Protein AF-A0A257LGP7-F1 (afdb_monomer)

pLDDT: mean 90.39, std 15.59, range [42.62, 98.88]

Radius of gyration: 21.38 Å; Cα contacts (8 Å, |Δi|>4): 185; chains: 1; bounding box: 74×29×49 Å

Sequence (109 aa):
MRPLLSVVFVLFSATWSAAADVIRPKVVVVAMFEAGADAGDRPGEFQYWVEREKLTQVHSFPQGYRDLRTNADGSVLGVVTGVGTAKSAATIMALGLDPRFDLSQSYWL

Structure (mmCIF, N/CA/C/O backbone):
data_AF-A0A257LGP7-F1
#
_entry.id   AF-A0A257LGP7-F1
#
loop_
_atom_site.group_PDB
_atom_site.id
_atom_site.type_symbol
_atom_site.label_atom_id
_atom_site.label_alt_id
_atom_site.label_comp_id
_atom_site.label_asym_id
_atom_site.label_entity_id
_atom_site.label_seq_id
_atom_site.pdbx_PDB_ins_code
_atom_site.Cartn_x
_atom_site.Cartn_y
_atom_site.Cartn_z
_atom_site.occupancy
_atom_site.B_iso_or_equiv
_atom_site.auth_seq_id
_atom_site.auth_comp_id
_atom_site.auth_asym_id
_atom_site.auth_atom_id
_atom_site.pdbx_PDB_model_num
ATOM 1 N N . MET A 1 1 ? -62.507 9.109 -36.664 1.00 44.16 1 MET A N 1
ATOM 2 C CA . MET A 1 1 ? -61.127 9.535 -36.338 1.00 44.16 1 MET A CA 1
ATOM 3 C C . MET A 1 1 ? -60.955 9.478 -34.821 1.00 44.16 1 MET A C 1
ATOM 5 O O . MET A 1 1 ? -61.583 10.267 -34.133 1.00 44.16 1 MET A O 1
ATOM 9 N N . ARG A 1 2 ? -60.206 8.504 -34.287 1.00 42.62 2 ARG A N 1
ATOM 10 C CA . ARG A 1 2 ? -59.810 8.423 -32.864 1.00 42.62 2 ARG A CA 1
ATOM 11 C C . ARG A 1 2 ? -58.339 7.990 -32.837 1.00 42.62 2 ARG A C 1
ATOM 13 O O . ARG A 1 2 ? -58.080 6.873 -33.279 1.00 42.62 2 ARG A O 1
ATOM 20 N N . PRO A 1 3 ? -57.383 8.829 -32.406 1.00 53.72 3 PRO A N 1
ATOM 21 C CA . PRO A 1 3 ? -56.006 8.387 -32.262 1.00 53.72 3 PRO A CA 1
ATOM 22 C C . PRO A 1 3 ? -55.861 7.657 -30.920 1.00 53.72 3 PRO A C 1
ATOM 24 O O . PRO A 1 3 ? -56.227 8.190 -29.873 1.00 53.72 3 PRO A O 1
ATOM 27 N N . LEU A 1 4 ? -55.371 6.416 -30.958 1.00 50.81 4 LEU A N 1
ATOM 28 C CA . LEU A 1 4 ? -54.902 5.707 -29.769 1.00 50.81 4 LEU A CA 1
ATOM 29 C C . LEU A 1 4 ? -53.590 6.360 -29.307 1.00 50.81 4 LEU A C 1
ATOM 31 O O . LEU A 1 4 ? -52.612 6.357 -30.052 1.00 50.81 4 LEU A O 1
ATOM 35 N N . LEU A 1 5 ? -53.563 6.897 -28.086 1.00 53.38 5 LEU A N 1
ATOM 36 C CA . LEU A 1 5 ? -52.318 7.227 -27.393 1.00 53.38 5 LEU A CA 1
ATOM 37 C C . LEU A 1 5 ? -51.774 5.962 -26.718 1.00 53.38 5 LEU A C 1
ATOM 39 O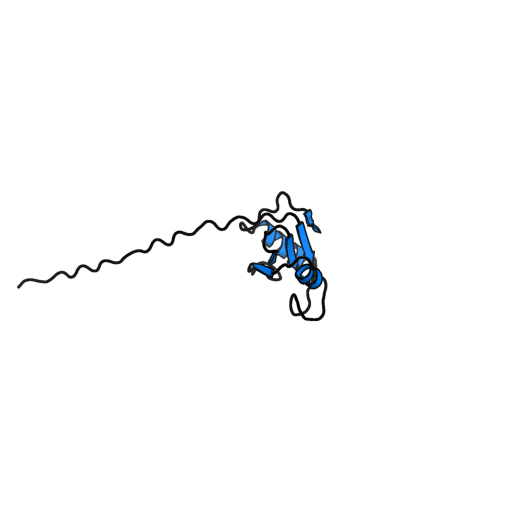 O . LEU A 1 5 ? -52.385 5.446 -25.785 1.00 53.38 5 LEU A O 1
ATOM 43 N N . SER A 1 6 ? -50.610 5.496 -27.165 1.00 53.25 6 SER A N 1
ATOM 44 C CA . SER A 1 6 ? -49.811 4.497 -26.453 1.00 53.25 6 SER A CA 1
ATOM 45 C C . SER A 1 6 ? -48.921 5.205 -25.432 1.00 53.25 6 SER A C 1
ATOM 47 O O . SER A 1 6 ? -48.046 5.984 -25.805 1.00 53.25 6 SER A O 1
ATOM 49 N N . VAL A 1 7 ? -49.143 4.944 -24.144 1.00 57.09 7 VAL A N 1
ATOM 50 C CA . VAL A 1 7 ? -48.283 5.416 -23.051 1.00 57.09 7 VAL A CA 1
ATOM 51 C C . VAL A 1 7 ? -47.204 4.362 -22.806 1.00 57.09 7 VAL A C 1
ATOM 53 O O . VAL A 1 7 ? -47.514 3.227 -22.453 1.00 57.09 7 VAL A O 1
ATOM 56 N N . VAL A 1 8 ? -45.938 4.729 -23.009 1.00 61.88 8 VAL A N 1
ATOM 57 C CA . VAL A 1 8 ? -44.772 3.898 -22.672 1.00 61.88 8 VAL A CA 1
ATOM 58 C C . VAL A 1 8 ? -44.338 4.246 -21.249 1.00 61.88 8 VAL A C 1
ATOM 60 O O . VAL A 1 8 ? -43.963 5.382 -20.973 1.00 61.88 8 VAL A O 1
ATOM 63 N N . PHE A 1 9 ? -44.407 3.273 -20.340 1.00 56.97 9 PHE A N 1
ATOM 64 C CA . PHE A 1 9 ? -43.940 3.401 -18.958 1.00 56.97 9 PHE A CA 1
ATOM 65 C C . PHE A 1 9 ? -42.467 2.971 -18.893 1.00 56.97 9 PHE A C 1
ATOM 67 O O . PHE A 1 9 ? -42.157 1.788 -19.020 1.00 56.97 9 PHE A O 1
ATOM 74 N N . VAL A 1 10 ? -41.548 3.926 -18.729 1.00 65.19 10 VAL A N 1
ATOM 75 C CA . VAL A 1 10 ? -40.124 3.635 -18.498 1.00 65.19 10 VAL A CA 1
ATOM 76 C C . VAL A 1 10 ? -39.919 3.441 -16.997 1.00 65.19 10 VAL A C 1
ATOM 78 O O . VAL A 1 10 ? -40.029 4.389 -16.222 1.00 65.19 10 VAL A O 1
ATOM 81 N N . LEU A 1 11 ? -39.646 2.204 -16.578 1.00 64.56 11 LEU A N 1
ATOM 82 C CA . LEU A 1 11 ? -39.266 1.881 -15.202 1.00 64.56 11 LE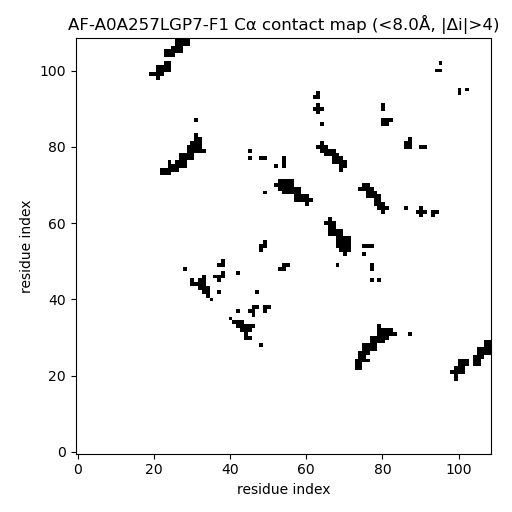U A CA 1
ATOM 83 C C . LEU A 1 11 ? -37.810 2.305 -14.968 1.00 64.56 11 LEU A C 1
ATOM 85 O O . LEU A 1 11 ? -36.880 1.682 -15.474 1.00 64.56 11 LEU A O 1
ATOM 89 N N . PHE A 1 12 ? -37.620 3.381 -14.206 1.00 62.75 12 PHE A N 1
ATOM 90 C CA . PHE A 1 12 ? -36.313 3.802 -13.706 1.00 62.75 12 PHE A CA 1
ATOM 91 C C . PHE A 1 12 ? -35.953 2.933 -12.493 1.00 62.75 12 PHE A C 1
ATOM 93 O O . PHE A 1 12 ? -36.442 3.158 -11.386 1.00 62.75 12 PHE A O 1
ATOM 100 N N . SER A 1 13 ? -35.125 1.908 -12.692 1.00 66.56 13 SER A N 1
ATOM 101 C CA . SER A 1 13 ? -34.554 1.141 -11.582 1.00 66.56 13 SER A CA 1
ATOM 102 C C . SER A 1 13 ? -33.521 2.005 -10.863 1.00 66.56 13 SER A C 1
ATOM 104 O O . SER A 1 13 ? -32.427 2.231 -11.377 1.00 66.56 13 SER A O 1
ATOM 106 N N . ALA A 1 14 ? -33.866 2.508 -9.678 1.00 60.09 14 ALA A N 1
ATOM 107 C CA . ALA A 1 14 ? -32.914 3.175 -8.801 1.00 60.09 14 ALA A CA 1
ATOM 108 C C . ALA A 1 14 ? -31.880 2.147 -8.317 1.00 60.09 14 ALA A C 1
ATOM 110 O O . ALA A 1 14 ? -32.182 1.275 -7.503 1.00 60.09 14 ALA A O 1
ATOM 111 N N . THR A 1 15 ? -30.657 2.226 -8.836 1.00 62.84 15 THR A N 1
ATOM 112 C CA . THR A 1 15 ? -29.526 1.450 -8.327 1.00 62.84 15 THR A CA 1
ATOM 113 C C . THR A 1 15 ? -29.137 2.012 -6.967 1.00 62.84 15 THR A C 1
ATOM 115 O O . THR A 1 15 ? -28.537 3.084 -6.875 1.00 62.84 15 THR A O 1
ATOM 118 N N . TRP A 1 16 ? -29.506 1.311 -5.900 1.00 60.16 16 TRP A N 1
ATOM 119 C CA . TRP A 1 16 ? -29.045 1.637 -4.558 1.00 60.16 16 TRP A CA 1
ATOM 120 C C . TRP A 1 16 ? -27.568 1.248 -4.447 1.00 60.16 16 TRP A C 1
ATOM 122 O O . TRP A 1 16 ? -27.228 0.068 -4.405 1.00 60.16 16 TRP A O 1
ATOM 132 N N . SER A 1 17 ? -26.678 2.242 -4.473 1.00 60.00 17 SER A N 1
ATOM 133 C CA . SER A 1 17 ? -25.259 2.023 -4.201 1.00 60.00 17 SER A CA 1
ATOM 134 C C . SER A 1 17 ? -25.098 1.840 -2.698 1.00 60.00 17 SER A C 1
ATOM 136 O O . SER A 1 17 ? -25.199 2.810 -1.947 1.00 60.00 17 SER A O 1
ATOM 138 N N . ALA A 1 18 ? -24.856 0.608 -2.250 1.00 59.28 18 ALA A N 1
ATOM 139 C CA . ALA A 1 18 ? -24.351 0.384 -0.903 1.00 59.28 18 ALA A CA 1
ATOM 140 C C . ALA A 1 18 ? -23.041 1.172 -0.751 1.00 59.28 18 ALA A C 1
ATOM 142 O O . ALA A 1 18 ? -22.178 1.118 -1.632 1.00 59.28 18 ALA A O 1
ATOM 143 N N . ALA A 1 19 ? -22.910 1.947 0.326 1.00 60.69 19 ALA A N 1
ATOM 144 C CA . ALA A 1 19 ? -21.632 2.556 0.662 1.00 60.69 19 ALA A CA 1
ATOM 145 C C . ALA A 1 19 ? -20.638 1.414 0.900 1.00 60.69 19 ALA A C 1
ATOM 147 O O . ALA A 1 19 ? -20.891 0.555 1.741 1.00 60.69 19 ALA A O 1
ATOM 148 N N . ALA A 1 20 ? -19.561 1.358 0.114 1.00 68.25 20 ALA A N 1
ATOM 149 C CA . ALA A 1 20 ? -18.502 0.391 0.356 1.00 68.25 20 ALA A CA 1
ATOM 150 C C . ALA A 1 20 ? -17.931 0.649 1.757 1.00 68.25 20 ALA A C 1
ATOM 152 O O . ALA A 1 20 ? -17.619 1.797 2.087 1.00 68.25 20 ALA A O 1
ATOM 153 N N . ASP A 1 21 ? -17.831 -0.394 2.580 1.00 85.12 21 ASP A N 1
ATOM 154 C CA . ASP A 1 21 ? -17.237 -0.267 3.907 1.00 85.12 21 ASP A CA 1
ATOM 155 C C . ASP A 1 21 ? -15.793 0.233 3.780 1.00 85.12 21 ASP A C 1
ATOM 157 O O . ASP A 1 21 ? -14.989 -0.310 3.020 1.00 85.12 21 ASP A O 1
ATOM 161 N N . VAL A 1 22 ? -15.471 1.289 4.532 1.00 95.38 22 VAL A N 1
ATOM 162 C CA . VAL A 1 22 ? -14.117 1.853 4.582 1.00 95.38 22 VAL A CA 1
ATOM 163 C C . VAL A 1 22 ? -13.170 0.827 5.198 1.00 95.38 22 VAL A C 1
ATOM 165 O O . VAL A 1 22 ? -13.368 0.390 6.339 1.00 95.38 22 VAL A O 1
ATOM 168 N N . ILE A 1 23 ? -12.115 0.480 4.464 1.00 97.88 23 ILE A N 1
ATOM 169 C CA . ILE A 1 23 ? -11.073 -0.448 4.900 1.00 97.88 23 ILE A CA 1
ATOM 170 C C . ILE A 1 23 ? -10.157 0.288 5.880 1.00 97.88 23 ILE A C 1
ATOM 172 O O . ILE A 1 23 ? -9.691 1.391 5.599 1.00 97.88 23 ILE A O 1
ATOM 176 N N . ARG A 1 24 ? -9.885 -0.325 7.035 1.00 98.19 24 ARG A N 1
ATOM 177 C CA . ARG A 1 24 ? -9.041 0.243 8.102 1.00 98.19 24 ARG A CA 1
ATOM 178 C C . ARG A 1 24 ? -7.852 -0.672 8.388 1.00 98.19 24 ARG A C 1
ATOM 180 O O . ARG A 1 24 ? -7.904 -1.446 9.349 1.00 98.19 24 ARG A O 1
ATOM 187 N N . PRO A 1 25 ? -6.795 -0.626 7.559 1.00 98.56 25 PRO A N 1
ATOM 188 C CA . PRO A 1 25 ? -5.609 -1.437 7.780 1.00 98.56 25 PRO A CA 1
ATOM 189 C C . PRO A 1 25 ? -4.969 -1.096 9.122 1.00 98.56 25 PRO A C 1
ATOM 191 O O . PRO A 1 25 ? -4.743 0.069 9.448 1.00 98.56 25 PRO A O 1
ATOM 194 N N . LYS A 1 26 ? -4.622 -2.120 9.895 1.00 98.62 26 LYS A N 1
ATOM 195 C CA . LYS A 1 26 ? -3.774 -1.969 11.082 1.00 98.62 26 LYS A CA 1
ATOM 196 C C . LYS A 1 26 ? -2.313 -1.827 10.677 1.00 98.62 26 LYS A C 1
ATOM 198 O O . LYS A 1 26 ? -1.573 -1.093 11.321 1.00 98.62 26 LYS A O 1
ATOM 203 N N . VAL A 1 27 ? -1.912 -2.524 9.614 1.00 98.81 27 VAL A N 1
ATOM 204 C CA . VAL A 1 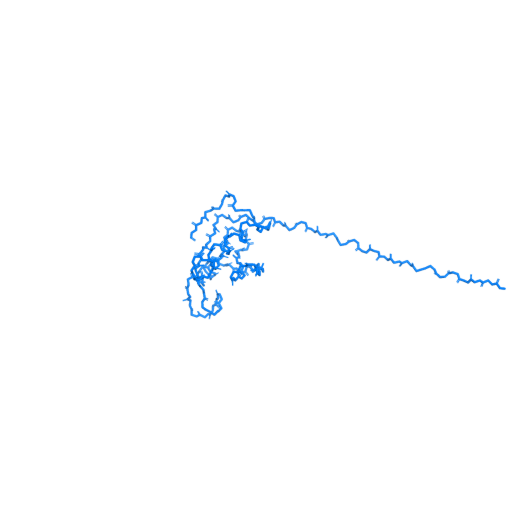27 ? -0.554 -2.497 9.068 1.00 98.81 27 VAL A CA 1
ATOM 205 C C . VAL A 1 27 ? -0.613 -2.233 7.569 1.00 98.81 27 VAL A C 1
ATOM 207 O O . VAL A 1 27 ? -1.377 -2.881 6.852 1.00 98.81 27 VAL A O 1
ATOM 210 N N . VAL A 1 28 ? 0.220 -1.305 7.105 1.00 98.88 28 VAL A N 1
ATOM 211 C CA . VAL A 1 28 ? 0.539 -1.092 5.695 1.00 98.88 28 VAL A CA 1
ATOM 212 C C . VAL A 1 28 ? 1.958 -1.592 5.455 1.00 98.88 28 VAL A C 1
ATOM 214 O O . VAL A 1 28 ? 2.908 -1.039 6.003 1.00 98.88 28 VAL A O 1
ATOM 217 N N . VAL A 1 29 ? 2.090 -2.644 4.654 1.00 98.75 29 VAL A N 1
ATOM 218 C CA . VAL A 1 29 ? 3.369 -3.192 4.200 1.00 98.75 29 VAL A CA 1
ATOM 219 C C . VAL A 1 29 ? 3.773 -2.481 2.915 1.00 98.75 29 VAL A C 1
ATOM 221 O O . VAL A 1 29 ? 3.057 -2.557 1.911 1.00 98.75 29 VAL A O 1
ATOM 224 N N . VAL A 1 30 ? 4.924 -1.815 2.938 1.00 98.62 30 VAL A N 1
ATOM 225 C CA . VAL A 1 30 ? 5.459 -1.032 1.824 1.00 98.62 30 VAL A CA 1
ATOM 226 C C . VAL A 1 30 ? 6.639 -1.768 1.193 1.00 98.62 30 VAL A C 1
ATOM 228 O O . VAL A 1 30 ? 7.722 -1.851 1.762 1.00 98.62 30 VAL A O 1
ATOM 231 N N . ALA A 1 31 ? 6.446 -2.273 -0.023 1.00 98.38 31 ALA A N 1
ATOM 232 C CA . ALA A 1 31 ? 7.511 -2.866 -0.832 1.00 98.38 31 ALA A CA 1
ATOM 233 C C . ALA A 1 31 ? 7.886 -1.941 -1.997 1.00 98.38 31 ALA A C 1
ATOM 235 O O . ALA A 1 31 ? 7.042 -1.219 -2.534 1.00 98.38 31 ALA A O 1
ATOM 236 N N . MET A 1 32 ? 9.138 -1.977 -2.450 1.00 97.44 32 MET A N 1
ATOM 237 C CA . MET A 1 32 ? 9.557 -1.229 -3.637 1.00 97.44 32 MET A CA 1
ATOM 238 C C . MET A 1 32 ? 9.293 -2.006 -4.921 1.00 97.44 32 MET A C 1
ATOM 240 O O . MET A 1 32 ? 8.951 -1.390 -5.934 1.00 97.44 32 MET A O 1
ATOM 244 N N . PHE A 1 33 ? 9.438 -3.332 -4.924 1.00 97.44 33 PHE A N 1
ATOM 245 C CA . PHE A 1 33 ? 9.250 -4.115 -6.144 1.00 97.44 33 PHE A CA 1
ATOM 246 C C . PHE A 1 33 ? 8.640 -5.497 -5.921 1.00 97.44 33 PHE A C 1
ATOM 248 O O . PHE A 1 33 ? 8.777 -6.114 -4.871 1.00 97.44 33 PHE A O 1
ATOM 255 N N . GLU A 1 34 ? 8.032 -6.002 -6.991 1.00 97.69 34 GLU A N 1
ATOM 256 C CA . GLU A 1 34 ? 7.746 -7.418 -7.171 1.00 97.69 34 GLU A CA 1
ATOM 257 C C . GLU A 1 34 ? 7.992 -7.783 -8.633 1.00 97.69 34 GLU A C 1
ATOM 259 O O . GLU A 1 34 ? 7.665 -6.994 -9.532 1.00 97.69 34 GLU A O 1
ATOM 264 N N . ALA A 1 35 ? 8.619 -8.931 -8.873 1.00 95.25 35 ALA A N 1
ATOM 265 C CA . ALA A 1 35 ? 8.994 -9.361 -10.210 1.00 95.25 35 ALA A CA 1
ATOM 266 C C . ALA A 1 35 ? 7.962 -10.354 -10.742 1.00 95.25 35 ALA A C 1
ATOM 268 O O . ALA A 1 35 ? 7.865 -11.461 -10.244 1.00 95.25 35 ALA A O 1
ATOM 269 N N . GLY A 1 36 ? 7.255 -9.991 -11.813 1.00 95.50 36 GLY A N 1
ATOM 270 C CA . GLY A 1 36 ? 6.265 -10.887 -12.408 1.00 95.50 36 GLY A CA 1
ATOM 271 C C . GLY A 1 36 ? 4.948 -10.886 -11.634 1.00 95.50 36 GLY A C 1
ATOM 272 O O . GLY A 1 36 ? 4.309 -9.830 -11.501 1.00 95.50 36 GLY A O 1
ATOM 273 N N . ALA A 1 37 ? 4.505 -12.068 -11.215 1.00 96.06 37 ALA A N 1
ATOM 274 C CA . ALA A 1 37 ? 3.279 -12.236 -10.451 1.00 96.06 37 ALA A CA 1
ATOM 275 C C . ALA A 1 37 ? 3.493 -11.863 -8.977 1.00 96.06 37 ALA A C 1
ATOM 277 O O . ALA A 1 37 ? 4.603 -11.803 -8.477 1.00 96.06 37 ALA A O 1
ATOM 278 N N . ASP A 1 38 ? 2.400 -11.602 -8.261 1.00 96.62 38 ASP A N 1
ATOM 279 C CA . ASP A 1 38 ? 2.473 -11.352 -6.813 1.00 96.62 38 ASP A CA 1
ATOM 280 C C . A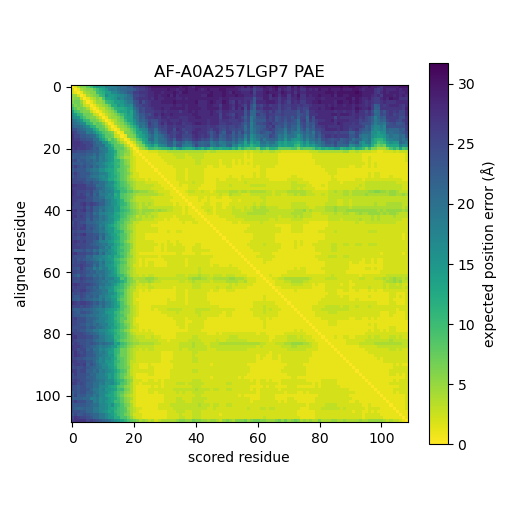SP A 1 38 ? 2.517 -12.657 -5.991 1.00 96.62 38 ASP A C 1
ATOM 282 O O . ASP A 1 38 ? 2.507 -12.608 -4.763 1.00 96.62 38 ASP A O 1
ATOM 286 N N . ALA A 1 39 ? 2.462 -13.818 -6.655 1.00 96.38 39 ALA A N 1
ATOM 287 C CA . ALA A 1 39 ? 2.435 -15.147 -6.051 1.00 96.38 39 ALA A CA 1
ATOM 288 C C . ALA A 1 39 ? 2.751 -16.237 -7.084 1.00 96.38 39 ALA A C 1
ATOM 290 O O . ALA A 1 39 ? 2.377 -16.129 -8.255 1.00 96.38 39 ALA A O 1
ATOM 291 N N . GLY A 1 40 ? 3.324 -17.344 -6.612 1.00 95.88 40 GLY A N 1
ATOM 292 C CA . GLY A 1 40 ? 3.492 -18.572 -7.394 1.00 95.88 40 GLY A CA 1
ATOM 293 C C . GLY A 1 40 ? 4.680 -18.604 -8.363 1.00 95.88 40 GLY A C 1
ATOM 294 O O . GLY A 1 40 ? 4.930 -19.657 -8.949 1.00 95.88 40 GLY A O 1
ATOM 295 N N . ASP A 1 41 ? 5.431 -17.514 -8.517 1.00 97.00 41 ASP A N 1
ATOM 296 C CA . ASP A 1 41 ? 6.712 -17.464 -9.228 1.00 97.00 41 ASP A CA 1
ATOM 297 C C . ASP A 1 41 ? 7.876 -17.123 -8.275 1.00 97.00 41 ASP A C 1
ATOM 299 O O . ASP A 1 41 ? 7.831 -17.461 -7.089 1.00 97.00 41 ASP A O 1
ATOM 303 N N . ARG A 1 42 ? 8.996 -16.600 -8.799 1.00 97.06 42 ARG A N 1
ATOM 304 C CA . ARG A 1 42 ? 10.211 -16.366 -8.005 1.00 97.06 42 ARG A CA 1
ATOM 305 C C . ARG A 1 42 ? 10.066 -15.064 -7.198 1.00 97.06 42 ARG A C 1
ATOM 307 O O . ARG A 1 42 ? 10.132 -14.005 -7.819 1.00 97.06 42 ARG A O 1
ATOM 314 N N . PRO A 1 43 ? 10.063 -15.124 -5.853 1.00 97.31 43 PRO A N 1
ATOM 315 C CA . PRO A 1 43 ? 9.732 -13.976 -5.014 1.00 97.31 43 PRO A CA 1
ATOM 316 C C . PRO A 1 43 ? 10.750 -12.837 -5.071 1.00 97.31 43 PRO A C 1
ATOM 318 O O . PRO A 1 43 ? 11.964 -13.059 -4.966 1.00 97.31 43 PRO A O 1
ATOM 321 N N . GLY A 1 44 ? 10.225 -11.615 -5.197 1.00 96.69 44 GLY A N 1
ATOM 322 C CA . GLY A 1 44 ? 10.861 -10.346 -4.855 1.00 96.69 44 GLY A CA 1
ATOM 323 C C . GLY A 1 44 ? 10.604 -9.936 -3.398 1.00 96.69 44 GLY A C 1
ATOM 324 O O . GLY A 1 44 ? 10.686 -10.762 -2.487 1.00 96.69 44 GLY A O 1
ATOM 325 N N . GLU A 1 45 ? 10.341 -8.646 -3.161 1.00 97.50 45 GLU A N 1
ATOM 326 C CA . GLU A 1 45 ? 10.079 -8.114 -1.812 1.00 97.50 45 GLU A CA 1
ATOM 327 C C . GLU A 1 45 ? 8.642 -8.360 -1.334 1.00 97.50 45 GLU A C 1
ATOM 329 O O . GLU A 1 45 ? 8.411 -8.523 -0.135 1.00 97.50 45 GLU A O 1
ATOM 334 N N . PHE A 1 46 ? 7.667 -8.369 -2.243 1.00 98.44 46 PHE A N 1
ATOM 335 C CA . PHE A 1 46 ? 6.246 -8.312 -1.905 1.00 98.44 46 PHE A CA 1
ATOM 336 C C . PHE A 1 46 ? 5.602 -9.694 -1.783 1.00 98.44 46 PHE A C 1
ATOM 338 O O . PHE A 1 46 ? 4.758 -9.913 -0.915 1.00 98.44 46 PHE A O 1
ATOM 345 N N . GLN A 1 47 ? 6.012 -10.649 -2.614 1.00 98.56 47 GLN A N 1
ATOM 346 C CA . GLN A 1 47 ? 5.355 -11.946 -2.766 1.00 98.56 47 GLN A CA 1
ATOM 347 C C . GLN A 1 47 ? 5.266 -12.726 -1.448 1.00 98.56 47 GLN A C 1
ATOM 349 O O . GLN A 1 47 ? 4.220 -13.294 -1.139 1.00 98.56 47 GLN A O 1
ATOM 354 N N . TYR A 1 48 ? 6.309 -12.709 -0.609 1.00 98.00 48 TYR A N 1
ATOM 355 C CA . TYR A 1 48 ? 6.235 -13.391 0.688 1.00 98.00 48 TYR A CA 1
ATOM 356 C C . TYR A 1 48 ? 5.167 -12.805 1.613 1.00 98.00 48 TYR A C 1
ATOM 358 O O . TYR A 1 48 ? 4.552 -13.564 2.360 1.00 98.00 48 TYR A O 1
ATOM 366 N N . TRP A 1 49 ? 4.912 -11.496 1.561 1.00 98.44 49 TRP A N 1
ATOM 367 C CA . TRP A 1 49 ? 3.803 -10.889 2.297 1.00 98.44 49 TRP A CA 1
ATOM 368 C C . TRP A 1 49 ? 2.463 -11.353 1.745 1.00 98.44 49 TRP A C 1
ATOM 370 O O . TRP A 1 49 ? 1.590 -11.753 2.511 1.00 98.44 49 TRP A O 1
ATOM 380 N N . VAL A 1 50 ? 2.320 -11.378 0.418 1.00 98.50 50 VAL A N 1
ATOM 381 C CA . VAL A 1 50 ? 1.097 -11.845 -0.245 1.00 98.50 50 VAL A CA 1
ATOM 382 C C . VAL A 1 50 ? 0.761 -13.277 0.153 1.00 98.50 50 VAL A C 1
ATOM 384 O O . VAL A 1 50 ? -0.370 -13.558 0.553 1.00 98.50 50 VAL A O 1
ATOM 387 N N . GLU A 1 51 ? 1.744 -14.169 0.094 1.00 98.38 51 GLU A N 1
ATOM 388 C CA . GLU A 1 51 ? 1.559 -15.592 0.369 1.00 98.38 51 GLU A CA 1
ATOM 389 C C . GLU A 1 51 ? 1.358 -15.881 1.863 1.00 98.38 51 GLU A C 1
ATOM 391 O O . GLU A 1 51 ? 0.490 -16.680 2.221 1.00 98.38 51 GLU A O 1
ATOM 396 N N . ARG A 1 52 ? 2.121 -15.232 2.753 1.00 98.12 52 ARG A N 1
ATOM 397 C CA . ARG A 1 52 ? 2.103 -15.539 4.196 1.00 98.12 52 ARG A CA 1
ATOM 398 C C . ARG A 1 52 ? 0.976 -14.829 4.942 1.00 98.12 52 ARG A C 1
ATOM 400 O O . ARG A 1 52 ? 0.309 -15.466 5.754 1.00 98.12 52 ARG A O 1
ATOM 407 N N . GLU A 1 53 ? 0.702 -13.567 4.607 1.00 98.31 53 GLU A N 1
ATOM 408 C CA . GLU A 1 53 ? -0.397 -12.781 5.199 1.00 98.31 53 GLU A CA 1
ATOM 409 C C . GLU A 1 53 ? -1.719 -12.941 4.439 1.00 98.31 53 GLU A C 1
ATOM 411 O O . GLU A 1 53 ? -2.738 -12.357 4.809 1.00 98.31 53 GLU A O 1
ATOM 416 N N . LYS A 1 54 ? -1.730 -13.774 3.391 1.00 98.56 54 LYS A N 1
ATOM 417 C CA . LYS A 1 54 ? -2.920 -14.105 2.597 1.00 98.56 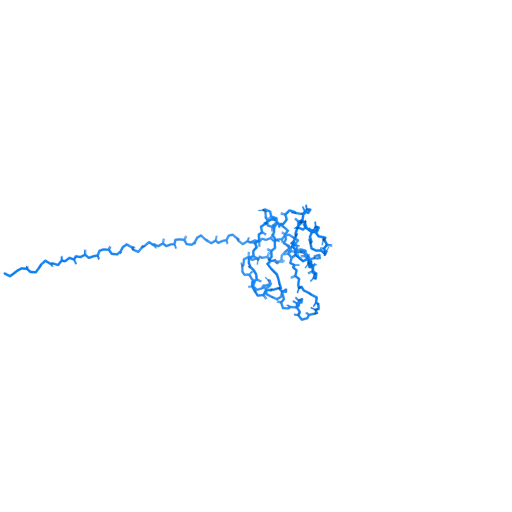54 LYS A CA 1
ATOM 418 C C . LYS A 1 54 ? -3.569 -12.857 1.993 1.00 98.56 54 LYS A C 1
ATOM 420 O O . LYS A 1 54 ? -4.794 -12.701 2.061 1.00 98.56 54 LYS A O 1
ATOM 425 N N . LEU A 1 55 ? -2.762 -11.993 1.369 1.00 98.62 55 LEU A N 1
ATOM 426 C CA . LEU A 1 55 ? -3.213 -10.759 0.707 1.00 98.62 55 LEU A CA 1
ATOM 427 C C . LEU A 1 55 ? -3.936 -11.077 -0.616 1.00 98.62 55 LEU A C 1
ATOM 429 O O . LEU A 1 55 ? -3.456 -10.827 -1.724 1.00 98.62 55 LEU A O 1
ATOM 433 N N . THR A 1 56 ? -5.085 -11.731 -0.496 1.00 98.38 56 THR A N 1
ATOM 434 C CA . THR A 1 56 ? -5.840 -12.336 -1.600 1.00 98.38 56 THR A CA 1
ATOM 435 C C . THR A 1 56 ? -6.848 -11.384 -2.229 1.00 98.38 56 THR A C 1
ATOM 437 O O . THR A 1 56 ? -7.195 -11.574 -3.392 1.00 98.38 56 THR A O 1
ATOM 440 N N . GLN A 1 57 ? -7.293 -10.356 -1.504 1.00 98.31 57 GLN A N 1
ATOM 441 C CA . GLN A 1 57 ? -8.195 -9.340 -2.040 1.00 98.31 57 GLN A CA 1
ATOM 442 C C . GLN A 1 57 ? -7.383 -8.326 -2.839 1.00 98.31 57 GLN A C 1
ATOM 444 O O . GLN A 1 57 ? -6.412 -7.785 -2.317 1.00 98.31 57 GLN A O 1
ATOM 449 N N . VAL A 1 58 ? -7.770 -8.076 -4.089 1.00 98.31 58 VAL A N 1
ATOM 450 C CA . VAL A 1 58 ? -7.082 -7.140 -4.987 1.00 98.31 58 VAL A CA 1
ATOM 451 C C . VAL A 1 58 ? -7.949 -5.905 -5.173 1.00 98.31 58 VAL A C 1
ATOM 453 O O . VAL A 1 58 ? -9.115 -6.012 -5.552 1.00 98.31 58 VAL A O 1
ATOM 456 N N . HIS A 1 59 ? -7.369 -4.733 -4.937 1.00 97.88 59 HIS A N 1
ATOM 457 C CA . HIS A 1 59 ? -8.034 -3.449 -5.116 1.00 97.88 59 HIS A CA 1
ATOM 458 C C . HIS A 1 59 ? -7.360 -2.707 -6.259 1.00 97.88 59 HIS A C 1
ATOM 460 O O . HIS A 1 59 ? -6.182 -2.357 -6.162 1.00 97.88 59 HIS A O 1
ATOM 466 N N . SER A 1 60 ? -8.116 -2.442 -7.328 1.00 97.94 60 SER A N 1
ATOM 467 C CA . SER A 1 60 ? -7.580 -1.702 -8.470 1.00 97.94 60 SER A CA 1
ATOM 468 C C . SER A 1 60 ? -7.047 -0.343 -8.020 1.00 97.94 60 SER A C 1
ATOM 470 O O . SER A 1 60 ? -7.728 0.374 -7.272 1.00 97.94 60 SER A O 1
ATOM 472 N N . PHE A 1 61 ? -5.827 -0.016 -8.443 1.00 98.12 61 PHE A N 1
ATOM 473 C CA . PHE A 1 61 ? -5.120 1.193 -8.018 1.00 98.12 61 PHE A CA 1
ATOM 474 C C . PHE A 1 61 ? -4.363 1.849 -9.187 1.00 98.12 61 PHE A C 1
ATOM 476 O O . PHE A 1 61 ? -3.135 1.949 -9.161 1.00 98.12 61 PHE A O 1
ATOM 483 N N . PRO A 1 62 ? -5.080 2.308 -10.235 1.00 96.88 62 PRO A N 1
ATOM 484 C CA . PRO A 1 62 ? -4.476 2.816 -11.472 1.00 96.88 62 PRO A CA 1
ATOM 485 C C . PRO A 1 62 ? -3.619 4.076 -11.284 1.00 96.88 62 PRO A C 1
ATOM 487 O O . PRO A 1 62 ? -2.782 4.385 -12.126 1.00 96.88 62 PRO A O 1
ATOM 490 N N . GLN A 1 63 ? -3.835 4.817 -10.198 1.00 94.25 63 GLN A N 1
ATOM 491 C CA . GLN A 1 63 ? -3.048 5.991 -9.827 1.00 94.25 63 GLN A CA 1
ATOM 492 C C . GLN A 1 63 ? -1.697 5.648 -9.168 1.00 94.25 63 GLN A C 1
ATOM 494 O O . GLN A 1 63 ? -0.843 6.527 -9.046 1.00 94.25 63 GLN A O 1
ATOM 499 N N . GLY A 1 64 ? -1.508 4.404 -8.718 1.00 95.00 64 GLY A N 1
ATOM 500 C CA . GLY A 1 64 ? -0.267 3.917 -8.122 1.00 95.00 64 GLY A CA 1
ATOM 501 C C . GLY A 1 64 ? 0.562 3.066 -9.080 1.00 95.00 64 GLY A C 1
ATOM 502 O O . GLY A 1 64 ? 0.278 2.959 -10.270 1.00 95.00 64 GLY A O 1
ATOM 503 N N . TYR A 1 65 ? 1.620 2.451 -8.552 1.00 96.75 65 TYR A N 1
ATOM 504 C CA . TYR A 1 65 ? 2.522 1.622 -9.354 1.00 96.75 65 TYR A CA 1
ATOM 505 C C . TYR A 1 65 ? 1.959 0.225 -9.688 1.00 96.75 65 TYR A C 1
ATOM 507 O O . TYR A 1 65 ? 2.231 -0.304 -10.766 1.00 96.75 65 TYR A O 1
ATOM 515 N N . ARG A 1 66 ? 1.190 -0.376 -8.775 1.00 96.62 66 ARG A N 1
ATOM 516 C CA . ARG A 1 66 ? 0.534 -1.689 -8.908 1.00 96.62 66 ARG A CA 1
ATOM 517 C C . ARG A 1 66 ? -0.752 -1.685 -8.078 1.00 96.62 66 ARG A C 1
ATOM 519 O O . ARG A 1 66 ? -0.858 -0.905 -7.132 1.00 96.62 66 ARG A O 1
ATOM 526 N N . ASP A 1 67 ? -1.693 -2.567 -8.410 1.00 98.44 67 ASP A N 1
ATOM 527 C CA . ASP A 1 67 ? -2.873 -2.832 -7.585 1.00 98.44 67 ASP A CA 1
ATOM 528 C C . ASP A 1 67 ? -2.509 -3.120 -6.120 1.00 98.44 67 ASP A C 1
ATOM 530 O O . ASP A 1 67 ? -1.496 -3.755 -5.811 1.00 98.44 67 ASP A O 1
ATOM 534 N N . LEU A 1 68 ? -3.364 -2.651 -5.213 1.00 98.69 68 LEU A N 1
ATOM 535 C CA . LEU A 1 68 ? -3.216 -2.878 -3.780 1.00 98.69 68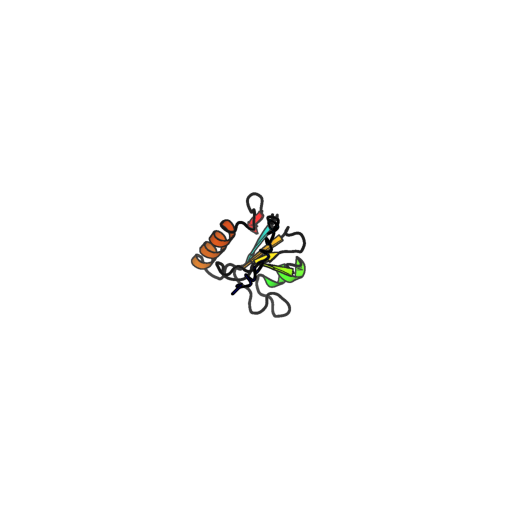 LEU A CA 1
ATOM 536 C C . LEU A 1 68 ? -3.747 -4.262 -3.420 1.00 98.69 68 LEU A C 1
ATOM 538 O O . LEU A 1 68 ? -4.655 -4.782 -4.076 1.00 98.69 68 LEU A O 1
ATOM 542 N N . ARG A 1 69 ? -3.238 -4.841 -2.331 1.00 98.75 69 ARG A N 1
ATOM 543 C CA . ARG A 1 69 ? -3.727 -6.138 -1.846 1.00 98.75 69 ARG A CA 1
ATOM 544 C C . ARG A 1 69 ? -4.046 -6.103 -0.364 1.00 98.75 69 ARG A C 1
ATOM 546 O O . ARG A 1 69 ? -3.274 -5.546 0.404 1.00 98.75 69 ARG A O 1
ATOM 553 N N . THR A 1 70 ? -5.140 -6.731 0.055 1.00 98.75 70 THR A N 1
ATOM 554 C CA . THR A 1 70 ? -5.447 -6.921 1.480 1.00 98.75 70 THR A CA 1
ATOM 555 C C . THR A 1 70 ? -5.722 -8.377 1.810 1.00 98.75 70 THR A C 1
ATOM 557 O O . THR A 1 70 ? -6.086 -9.183 0.947 1.00 98.75 70 THR A O 1
ATOM 560 N N . ASN A 1 71 ? -5.575 -8.722 3.085 1.00 98.62 71 ASN A N 1
ATOM 561 C CA . ASN A 1 71 ? -6.160 -9.946 3.619 1.00 98.62 71 ASN A CA 1
ATOM 562 C C . ASN A 1 71 ? -7.697 -9.834 3.702 1.00 98.62 71 ASN A C 1
ATOM 564 O O . ASN A 1 71 ? -8.285 -8.788 3.411 1.00 98.62 71 ASN A O 1
ATOM 568 N N . ALA A 1 72 ? -8.355 -10.943 4.048 1.00 98.06 72 ALA A N 1
ATOM 569 C CA . ALA A 1 72 ? -9.814 -11.059 3.996 1.00 98.06 72 ALA A CA 1
ATOM 570 C C . ALA A 1 72 ? -10.553 -10.094 4.942 1.00 98.06 72 ALA A C 1
ATOM 572 O O . ALA A 1 72 ? -11.665 -9.685 4.627 1.00 98.06 72 ALA A O 1
ATOM 573 N N . ASP A 1 73 ? -9.948 -9.731 6.076 1.00 97.19 73 ASP A N 1
ATOM 574 C CA . ASP A 1 73 ? -10.533 -8.805 7.055 1.00 97.19 73 ASP A CA 1
ATOM 575 C C . ASP A 1 73 ? -10.056 -7.350 6.883 1.00 97.19 73 ASP A C 1
ATOM 577 O O . ASP A 1 73 ? -10.449 -6.475 7.654 1.00 97.19 73 ASP A O 1
ATOM 581 N N . GLY A 1 74 ? -9.211 -7.080 5.882 1.00 97.94 74 GLY A N 1
ATOM 582 C CA . GLY A 1 74 ? -8.689 -5.747 5.587 1.00 97.94 74 GLY A CA 1
ATOM 583 C C . GLY A 1 74 ? -7.688 -5.206 6.611 1.00 97.94 74 GLY A C 1
ATOM 584 O O . GLY A 1 74 ? -7.341 -4.029 6.542 1.00 97.94 74 GLY A O 1
ATOM 585 N N . SER A 1 75 ? -7.220 -6.022 7.562 1.00 98.25 75 SER A N 1
ATOM 586 C CA . SER A 1 75 ? -6.301 -5.585 8.619 1.00 98.25 75 SER A CA 1
ATOM 587 C C . SER A 1 75 ? -4.858 -5.390 8.146 1.00 98.25 75 SER A C 1
ATOM 589 O O . SER A 1 75 ? -4.127 -4.616 8.769 1.00 98.25 75 SER A O 1
ATOM 591 N N . VAL A 1 76 ? -4.454 -6.037 7.051 1.00 98.75 76 VAL A N 1
ATOM 592 C CA . VAL A 1 76 ? -3.138 -5.855 6.422 1.00 98.75 76 VAL A CA 1
ATOM 593 C C . VAL A 1 76 ? -3.338 -5.379 4.991 1.00 98.75 76 VAL A C 1
ATOM 595 O O . VAL A 1 76 ? -4.026 -6.036 4.209 1.00 98.75 76 VAL A O 1
ATOM 598 N N . LEU A 1 77 ? -2.719 -4.248 4.658 1.00 98.88 77 LEU A N 1
ATOM 599 C CA . LEU A 1 77 ? -2.672 -3.675 3.317 1.00 98.88 77 LEU A CA 1
ATOM 600 C C . LEU A 1 77 ? -1.248 -3.768 2.774 1.00 98.88 77 LEU A C 1
ATOM 602 O O . LEU A 1 77 ? -0.309 -3.299 3.402 1.00 98.88 77 LEU A O 1
ATOM 606 N N . GLY A 1 78 ? -1.093 -4.344 1.592 1.00 98.69 78 GLY A N 1
ATOM 607 C CA . GLY A 1 78 ? 0.149 -4.365 0.841 1.00 98.69 78 GLY A CA 1
ATOM 608 C C . GLY A 1 78 ? 0.140 -3.333 -0.282 1.00 98.69 78 GLY A C 1
ATOM 609 O O . GLY A 1 78 ? -0.818 -3.274 -1.059 1.00 98.69 78 GLY A O 1
ATOM 610 N N . VAL A 1 79 ? 1.221 -2.560 -0.390 1.00 98.81 79 VAL A N 1
ATOM 611 C CA . VAL A 1 79 ? 1.461 -1.608 -1.480 1.00 98.81 79 VAL A CA 1
ATOM 612 C C . VAL A 1 79 ? 2.856 -1.813 -2.065 1.00 98.81 79 VAL A C 1
ATOM 614 O O . VAL A 1 79 ? 3.847 -1.880 -1.339 1.00 98.81 79 VAL A O 1
ATOM 617 N N . VAL A 1 80 ? 2.939 -1.880 -3.396 1.00 98.62 80 VAL A N 1
ATOM 618 C CA . VAL A 1 80 ? 4.214 -1.842 -4.120 1.00 98.62 80 VAL A CA 1
ATOM 619 C C . VAL A 1 80 ? 4.381 -0.453 -4.708 1.00 98.62 80 VAL A C 1
ATOM 621 O O . VAL A 1 80 ? 3.561 -0.022 -5.515 1.00 98.62 80 VAL A O 1
ATOM 624 N N . THR A 1 81 ? 5.436 0.258 -4.323 1.00 98.38 81 THR A N 1
ATOM 625 C CA . THR A 1 81 ? 5.619 1.660 -4.711 1.00 98.38 81 THR A CA 1
ATOM 626 C C . THR A 1 81 ? 6.371 1.867 -6.013 1.00 98.38 81 THR A C 1
ATOM 628 O O . THR A 1 81 ? 6.367 2.969 -6.558 1.00 98.38 81 THR A O 1
ATOM 631 N N . GLY A 1 82 ? 7.067 0.840 -6.493 1.00 97.25 82 GLY A N 1
ATOM 632 C CA . GLY A 1 82 ? 8.084 0.986 -7.524 1.00 97.25 82 GLY A CA 1
ATOM 633 C C . GLY A 1 82 ? 9.402 1.521 -6.957 1.00 97.25 82 GLY A C 1
ATOM 634 O O . GLY A 1 82 ? 9.457 2.132 -5.887 1.00 97.25 82 GLY A O 1
ATOM 635 N N . VAL A 1 83 ? 10.483 1.299 -7.709 1.00 97.12 83 VAL A N 1
ATOM 636 C CA . VAL A 1 83 ? 11.835 1.727 -7.330 1.00 97.12 83 VAL A CA 1
ATOM 637 C C . VAL A 1 83 ? 12.031 3.227 -7.580 1.00 97.12 83 VAL A C 1
ATOM 639 O O . VAL A 1 83 ? 11.870 3.695 -8.711 1.00 97.12 83 VAL A O 1
ATOM 642 N N . GLY A 1 84 ? 12.448 3.956 -6.540 1.00 96.56 84 GLY A N 1
ATOM 643 C CA . GLY A 1 84 ? 12.888 5.353 -6.601 1.00 96.56 84 GLY A CA 1
ATOM 644 C C . GLY A 1 84 ? 11.903 6.361 -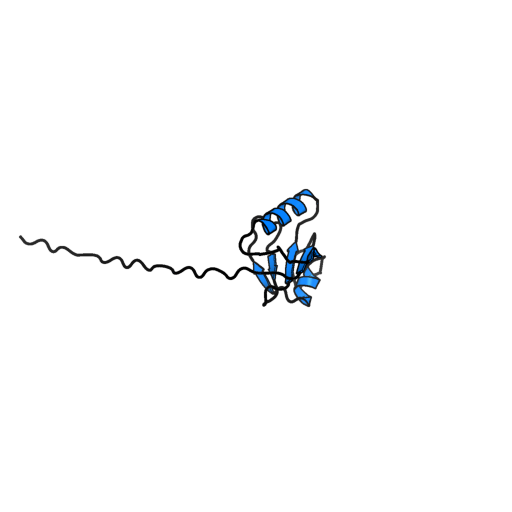5.997 1.00 96.56 84 GLY A C 1
ATOM 645 O O . GLY A 1 84 ? 10.687 6.189 -6.054 1.00 96.56 84 GLY A O 1
ATOM 646 N N . THR A 1 85 ? 12.442 7.465 -5.472 1.00 97.81 85 THR A N 1
ATOM 647 C CA . THR A 1 85 ? 11.714 8.458 -4.659 1.00 97.81 85 THR A CA 1
ATOM 648 C C . THR A 1 85 ? 10.456 9.014 -5.322 1.00 97.81 85 THR A C 1
ATOM 650 O O . THR A 1 85 ? 9.434 9.157 -4.659 1.00 97.81 85 THR A O 1
ATOM 653 N N . ALA A 1 86 ? 10.498 9.308 -6.627 1.00 97.69 86 ALA A N 1
ATOM 654 C CA . ALA A 1 86 ? 9.350 9.877 -7.336 1.00 97.69 86 ALA A CA 1
ATOM 655 C C . ALA A 1 86 ? 8.160 8.906 -7.393 1.00 97.69 86 ALA A C 1
ATOM 657 O O . ALA A 1 86 ? 7.020 9.315 -7.182 1.00 97.69 86 ALA A O 1
ATOM 658 N N . LYS A 1 87 ? 8.424 7.613 -7.628 1.00 97.88 87 LYS A N 1
ATOM 659 C CA . LYS A 1 87 ? 7.380 6.581 -7.661 1.00 97.88 87 LYS A CA 1
ATOM 660 C C . LYS A 1 87 ? 6.827 6.308 -6.264 1.00 97.88 87 LYS A C 1
ATOM 662 O O . LYS A 1 87 ? 5.609 6.238 -6.104 1.00 97.88 87 LYS A O 1
ATOM 667 N N . SER A 1 88 ? 7.701 6.253 -5.255 1.00 97.81 88 SER A N 1
ATOM 668 C CA . SER A 1 88 ? 7.295 6.129 -3.852 1.00 97.81 88 SER A CA 1
ATOM 669 C C . SER A 1 88 ? 6.405 7.274 -3.398 1.00 97.81 88 SER A C 1
ATOM 671 O O . SER A 1 88 ? 5.304 7.027 -2.911 1.00 97.81 88 SER A O 1
ATOM 673 N N . ALA A 1 89 ? 6.819 8.518 -3.633 1.00 98.19 89 ALA A N 1
ATOM 674 C CA . ALA A 1 89 ? 6.030 9.685 -3.256 1.00 98.19 89 ALA A CA 1
ATOM 675 C C . ALA A 1 89 ? 4.660 9.706 -3.952 1.00 98.19 89 ALA A C 1
ATOM 677 O O . ALA A 1 89 ? 3.644 9.905 -3.289 1.00 98.19 89 ALA A O 1
ATOM 678 N N . ALA A 1 90 ? 4.617 9.455 -5.267 1.00 98.31 90 ALA A N 1
ATOM 679 C CA . ALA A 1 90 ? 3.368 9.440 -6.024 1.00 98.31 90 ALA A CA 1
ATOM 680 C C . ALA A 1 90 ? 2.412 8.332 -5.549 1.00 98.31 90 ALA A C 1
ATOM 682 O O . ALA A 1 90 ? 1.240 8.608 -5.304 1.00 98.31 90 ALA A O 1
ATOM 683 N N . THR A 1 91 ? 2.914 7.107 -5.357 1.00 98.56 91 THR A N 1
ATOM 684 C CA . THR A 1 91 ? 2.093 5.955 -4.945 1.00 98.56 91 THR A CA 1
ATOM 685 C C . THR A 1 91 ? 1.515 6.143 -3.542 1.00 98.56 91 THR A C 1
ATOM 687 O O . THR A 1 91 ? 0.333 5.887 -3.326 1.00 98.56 91 THR A O 1
ATOM 690 N N . ILE A 1 92 ? 2.314 6.624 -2.583 1.00 98.38 92 ILE A N 1
ATOM 691 C CA . ILE A 1 92 ? 1.835 6.828 -1.209 1.00 98.38 92 ILE A CA 1
ATOM 692 C C . ILE A 1 92 ? 0.880 8.021 -1.114 1.00 98.38 92 ILE A C 1
ATOM 694 O O . ILE A 1 92 ? -0.123 7.931 -0.411 1.00 98.38 92 ILE A O 1
ATOM 698 N N . MET A 1 93 ? 1.120 9.105 -1.860 1.00 98.50 93 MET A N 1
ATOM 699 C CA . MET A 1 93 ? 0.162 10.215 -1.953 1.00 98.50 93 MET A CA 1
ATOM 700 C C . MET A 1 93 ? -1.179 9.740 -2.521 1.00 98.50 93 MET A C 1
ATOM 702 O O . MET A 1 93 ? -2.232 10.027 -1.959 1.00 98.50 93 MET A O 1
ATOM 706 N N . ALA A 1 94 ? -1.138 8.973 -3.611 1.00 98.44 94 ALA A N 1
ATOM 707 C CA . ALA A 1 94 ? -2.318 8.372 -4.213 1.00 98.44 94 ALA A CA 1
ATOM 708 C C . ALA A 1 94 ? -3.092 7.479 -3.231 1.00 98.44 94 ALA A C 1
ATOM 710 O O . ALA A 1 94 ? -4.320 7.497 -3.240 1.00 98.44 94 ALA A O 1
ATOM 711 N N . LEU A 1 95 ? -2.386 6.728 -2.381 1.00 98.50 95 LEU A N 1
ATOM 712 C CA . LEU A 1 95 ? -2.993 5.865 -1.370 1.00 98.50 95 LEU A CA 1
ATOM 713 C C . LEU A 1 95 ? -3.620 6.698 -0.244 1.00 98.50 95 LEU A C 1
ATOM 715 O O . LEU A 1 95 ? -4.744 6.430 0.162 1.00 98.50 95 LEU A O 1
ATOM 719 N N . GLY A 1 96 ? -2.933 7.744 0.221 1.00 97.81 96 GLY A N 1
ATOM 720 C CA . GLY A 1 96 ? -3.448 8.642 1.259 1.00 97.81 96 GLY A CA 1
ATOM 721 C C . GLY A 1 96 ? -4.673 9.461 0.835 1.00 97.81 96 GLY A C 1
ATOM 722 O O . GLY A 1 96 ? -5.419 9.923 1.694 1.00 97.81 96 GLY A O 1
ATOM 723 N N . LEU A 1 97 ? -4.894 9.637 -0.471 1.00 97.62 97 LEU A N 1
ATOM 724 C CA . LEU A 1 97 ? -6.063 10.321 -1.036 1.00 97.62 97 LEU A CA 1
ATOM 725 C C . LEU A 1 97 ? -7.201 9.366 -1.427 1.00 97.62 97 LEU A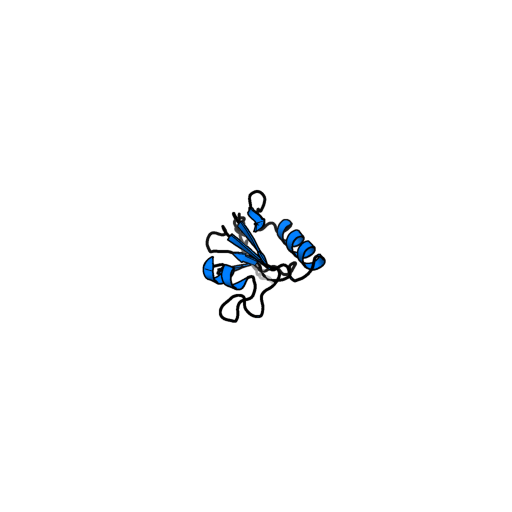 C 1
ATOM 727 O O . LEU A 1 97 ? -8.244 9.826 -1.893 1.00 97.62 97 LEU A O 1
ATOM 731 N N . ASP A 1 98 ? -7.016 8.054 -1.276 1.00 97.62 98 ASP A N 1
ATOM 732 C CA . ASP A 1 98 ? -8.008 7.061 -1.669 1.00 97.62 98 ASP A CA 1
ATOM 733 C C . ASP A 1 98 ? -9.084 6.898 -0.577 1.00 97.62 98 ASP A C 1
ATOM 735 O O . ASP A 1 98 ? -8.798 6.348 0.488 1.00 97.62 98 ASP A O 1
ATOM 739 N N . PRO A 1 99 ? -10.342 7.322 -0.816 1.00 96.25 99 PRO A N 1
ATOM 740 C CA . PRO A 1 99 ? -11.378 7.344 0.218 1.00 96.25 99 PRO A CA 1
ATOM 741 C C . PRO A 1 99 ? -11.850 5.947 0.639 1.00 96.25 99 PRO A C 1
ATOM 743 O O . PRO A 1 99 ? -12.629 5.826 1.585 1.00 96.25 99 PRO A O 1
ATOM 746 N N . ARG A 1 100 ? -11.412 4.887 -0.056 1.00 96.75 100 ARG A N 1
ATOM 747 C CA . ARG A 1 100 ? -11.686 3.498 0.336 1.00 96.75 100 ARG A CA 1
ATOM 748 C C . ARG A 1 100 ? -10.931 3.102 1.604 1.00 96.75 100 ARG A C 1
ATOM 750 O O . ARG A 1 100 ? -11.343 2.147 2.260 1.00 96.75 100 ARG A O 1
ATOM 757 N N . PHE A 1 101 ? -9.849 3.808 1.937 1.00 98.00 101 PHE A N 1
ATOM 758 C CA . PHE A 1 101 ? -8.959 3.469 3.041 1.00 98.00 101 PHE A CA 1
ATOM 759 C C . PHE A 1 101 ? -8.911 4.583 4.087 1.00 98.00 101 PHE A C 1
ATOM 761 O O . PHE A 1 101 ? -8.764 5.759 3.770 1.00 98.00 101 PHE A O 1
ATOM 768 N N . ASP A 1 102 ? -8.969 4.194 5.355 1.00 97.94 102 ASP A N 1
ATOM 769 C CA . ASP A 1 102 ? -8.656 5.060 6.489 1.00 97.94 102 ASP A CA 1
ATOM 770 C C . ASP A 1 102 ? -7.368 4.555 7.145 1.00 97.94 102 ASP A C 1
ATOM 772 O O . ASP A 1 102 ? -7.326 3.483 7.751 1.00 97.94 102 ASP A O 1
ATOM 776 N N . LEU A 1 103 ? -6.305 5.340 6.961 1.00 98.44 103 LEU A N 1
ATOM 777 C CA . LEU A 1 103 ? -4.933 5.024 7.370 1.00 98.44 103 LEU A CA 1
ATOM 778 C C . LEU A 1 103 ? -4.511 5.781 8.637 1.00 98.44 103 LEU A C 1
ATOM 780 O O . LEU A 1 103 ? -3.345 5.741 9.035 1.00 98.44 103 LEU A O 1
ATOM 784 N N . SER A 1 104 ? -5.443 6.511 9.260 1.00 97.88 104 SER A N 1
ATOM 785 C CA . SER A 1 104 ? -5.160 7.431 10.369 1.00 97.88 104 SER A CA 1
ATOM 786 C C . SER A 1 104 ? -4.561 6.742 11.597 1.00 97.88 104 SER A C 1
ATOM 788 O O . SER A 1 104 ? -3.902 7.398 12.403 1.00 97.88 104 SER A O 1
ATOM 790 N N . GLN A 1 105 ? -4.779 5.432 11.739 1.00 98.12 105 GLN A N 1
ATOM 791 C CA . GLN A 1 105 ? -4.307 4.590 12.842 1.00 98.12 105 GLN A CA 1
ATOM 792 C C . GLN A 1 105 ? -3.562 3.339 12.339 1.00 98.12 105 GLN A C 1
ATOM 794 O O . GLN A 1 105 ? -3.636 2.276 12.956 1.00 98.12 105 GLN A O 1
ATOM 799 N N . SER A 1 106 ? -2.858 3.451 11.209 1.00 98.69 106 SER A N 1
ATOM 800 C CA . SER A 1 106 ? -2.060 2.355 10.652 1.00 98.69 106 SER A CA 1
ATOM 801 C C . SER A 1 106 ? -0.589 2.442 11.057 1.00 98.69 106 SER A C 1
ATOM 803 O O . SER A 1 106 ? 0.014 3.517 11.058 1.00 98.69 106 SER A O 1
ATOM 805 N N . TYR A 1 107 ? 0.017 1.288 11.327 1.00 98.62 107 TYR A N 1
ATOM 806 C CA . TYR A 1 107 ? 1.468 1.132 11.351 1.00 98.62 107 TYR A CA 1
ATOM 807 C C . TYR A 1 107 ? 1.994 0.943 9.929 1.00 98.62 107 TYR A C 1
ATOM 809 O O . TYR A 1 107 ? 1.348 0.290 9.112 1.00 98.62 107 TYR A O 1
ATOM 817 N N . TRP A 1 108 ? 3.172 1.490 9.650 1.00 98.31 108 TRP A N 1
ATOM 818 C CA . TRP A 1 108 ? 3.816 1.414 8.342 1.00 98.31 108 TRP A CA 1
ATOM 819 C C . TRP A 1 108 ? 5.115 0.632 8.486 1.00 98.31 108 TRP A C 1
ATOM 821 O O . TRP A 1 108 ? 5.950 0.990 9.322 1.00 98.31 108 TRP A O 1
ATOM 831 N N . LEU A 1 109 ? 5.232 -0.448 7.715 1.00 94.62 109 LEU A N 1
ATOM 832 C CA . LEU A 1 109 ? 6.377 -1.355 7.693 1.00 94.62 109 LEU A CA 1
ATOM 833 C C . LEU A 1 109 ? 7.053 -1.326 6.327 1.00 94.62 109 LEU A C 1
ATOM 835 O O . LEU A 1 109 ? 6.320 -1.471 5.323 1.00 94.62 109 LEU A O 1
#

Secondary structure (DSSP, 8-state):
-----------------PPPPPB--SEEEEES---S-SSSSS--SSHHHHHHTT--EEE--TTSSS-EEE-TTS-EEEEE--SSHHHHHHHHHHH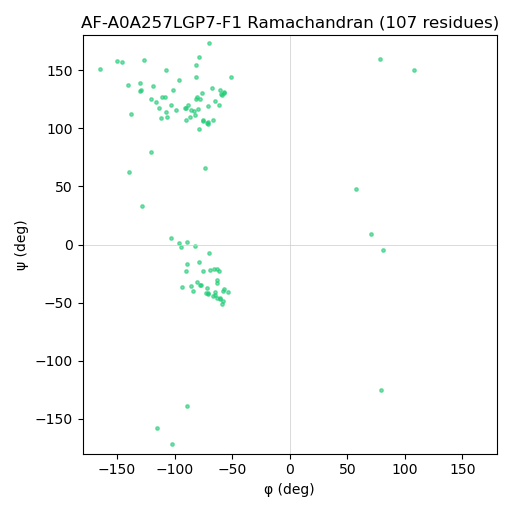HT-TTB--TT-EE-

Foldseek 3Di:
DDDDDDDDDDDDPPDDDDDQDAQEAQEEEEAADFDDDLEDDDGDDRNCCCVVQVQPDWADQPQADGTWTAHPNSHYIYDHQHDDDVSNVRRVVSVVPDRSYDHVNYDYD

Mean predicted aligned error: 7.99 Å

Nearest PDB structures (foldseek):
  8eth-assembly1_n  TM=3.530E-01  e=8.780E+00  Schizosaccharomyces pombe
  6l8k-assembly1_A  TM=3.190E-01  e=6.722E+00  Arabidopsis thaliana

Solvent-accessible surface area (backbone atoms only — not comparable to full-atom values): 6484 Å² total; per-residue (Å²): 142,81,85,83,83,85,83,82,84,81,84,79,79,80,80,79,77,75,80,76,78,67,36,55,26,48,33,38,41,65,26,44,46,61,55,87,56,65,62,95,66,74,72,52,68,38,20,60,51,29,67,74,63,44,34,74,43,76,42,90,33,88,76,36,68,44,59,31,27,18,21,93,84,29,43,40,33,39,41,42,22,38,82,53,72,70,41,35,53,47,21,52,51,46,54,77,70,35,82,60,50,50,65,92,76,40,46,80,83